Protein AF-A0A7J4FTP7-F1 (afdb_monomer)

Sequence (63 aa):
MFLNVSEYGGGDVIVEKLLRKAYIAVTPGSAFGPMGADFIRISYAASSKRIHDALERIGDTIV

Structure (mmCIF, N/CA/C/O backbone):
data_AF-A0A7J4FTP7-F1
#
_entry.id   AF-A0A7J4FTP7-F1
#
loop_
_atom_site.group_PDB
_atom_site.id
_atom_site.type_symbol
_atom_site.label_atom_id
_atom_site.label_alt_id
_atom_site.label_comp_id
_atom_site.label_asym_id
_atom_site.label_entity_id
_atom_site.label_seq_id
_atom_site.pdbx_PDB_ins_code
_atom_site.Cartn_x
_atom_site.Cartn_y
_atom_site.Cartn_z
_atom_site.occupancy
_atom_site.B_iso_or_equiv
_atom_site.auth_seq_id
_atom_site.auth_comp_id
_atom_site.auth_asym_id
_atom_site.auth_atom_id
_atom_site.pdbx_PDB_model_num
ATOM 1 N N .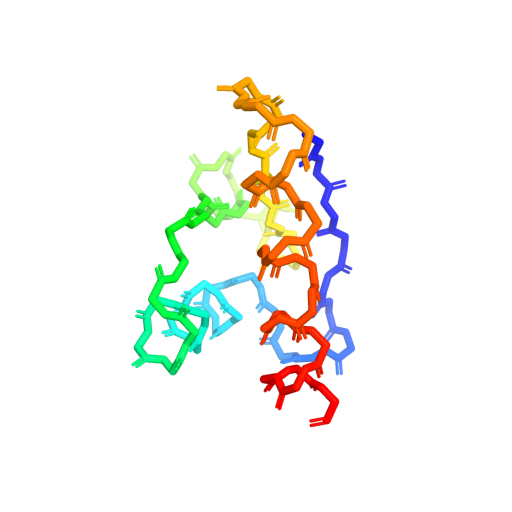 MET A 1 1 ? 8.995 3.676 7.119 1.00 87.81 1 MET A N 1
ATOM 2 C CA . MET A 1 1 ? 10.010 2.651 6.779 1.00 87.81 1 MET A CA 1
ATOM 3 C C . MET A 1 1 ? 9.876 2.289 5.314 1.00 87.81 1 MET A C 1
ATOM 5 O O . MET A 1 1 ? 8.749 2.328 4.831 1.00 87.81 1 MET A O 1
ATOM 9 N N . PHE A 1 2 ? 10.986 1.980 4.639 1.00 95.25 2 PHE A N 1
ATOM 10 C CA . PHE A 1 2 ? 10.978 1.375 3.305 1.00 95.25 2 PHE A CA 1
ATOM 11 C C . PHE A 1 2 ? 11.054 -0.146 3.441 1.00 95.25 2 PHE A C 1
ATOM 13 O O . PHE A 1 2 ? 11.897 -0.645 4.180 1.00 95.25 2 PHE A O 1
ATOM 20 N N . LEU A 1 3 ? 10.159 -0.856 2.765 1.00 95.69 3 LEU A N 1
ATOM 21 C CA . LEU A 1 3 ? 10.057 -2.313 2.780 1.00 95.69 3 LEU A CA 1
ATOM 22 C C . LEU A 1 3 ? 10.257 -2.833 1.364 1.00 95.69 3 LEU A C 1
ATOM 24 O O . LEU A 1 3 ? 9.625 -2.308 0.450 1.00 95.69 3 LEU A O 1
ATOM 28 N N . ASN A 1 4 ? 11.123 -3.832 1.199 1.00 96.81 4 ASN A N 1
ATOM 29 C CA . ASN A 1 4 ? 11.305 -4.518 -0.077 1.00 96.81 4 ASN A CA 1
ATOM 30 C C . ASN A 1 4 ? 10.121 -5.467 -0.307 1.00 96.81 4 ASN A C 1
ATOM 32 O O . ASN A 1 4 ? 9.771 -6.244 0.579 1.00 96.81 4 ASN A O 1
ATOM 36 N N . VAL A 1 5 ? 9.505 -5.375 -1.480 1.00 96.75 5 VAL A N 1
ATOM 37 C CA . VAL A 1 5 ? 8.368 -6.190 -1.911 1.00 96.75 5 VAL A CA 1
ATOM 38 C C . VAL A 1 5 ? 8.593 -6.794 -3.305 1.00 96.75 5 VAL A C 1
ATOM 40 O O . VAL A 1 5 ? 7.628 -7.135 -3.991 1.00 96.75 5 VAL A O 1
ATOM 43 N N . SER A 1 6 ? 9.852 -6.935 -3.736 1.00 96.38 6 SER A N 1
ATOM 44 C CA . SER A 1 6 ? 10.214 -7.503 -5.044 1.00 96.38 6 SER A CA 1
ATOM 45 C C . SER A 1 6 ? 9.617 -8.897 -5.259 1.00 96.38 6 SER A C 1
ATOM 47 O O . SER A 1 6 ? 9.093 -9.179 -6.334 1.00 96.38 6 SER A O 1
ATOM 49 N N . GLU A 1 7 ? 9.589 -9.737 -4.218 1.00 95.50 7 GLU A N 1
ATOM 50 C CA . GLU A 1 7 ? 9.003 -11.088 -4.259 1.00 95.50 7 GLU A CA 1
ATOM 51 C C . GLU A 1 7 ? 7.490 -11.099 -4.539 1.00 95.50 7 GLU A C 1
ATOM 53 O O . GLU A 1 7 ? 6.945 -12.118 -4.957 1.00 95.50 7 GLU A O 1
ATOM 58 N N . TYR A 1 8 ? 6.811 -9.962 -4.363 1.00 93.56 8 TYR A N 1
ATOM 59 C CA . TYR A 1 8 ? 5.364 -9.824 -4.544 1.00 93.56 8 TYR A CA 1
ATOM 60 C C . TYR A 1 8 ? 4.978 -9.024 -5.801 1.00 93.56 8 TYR A C 1
ATOM 62 O O . TYR A 1 8 ? 3.817 -8.641 -5.956 1.00 93.56 8 TYR A O 1
ATOM 70 N N . GLY A 1 9 ? 5.933 -8.775 -6.706 1.00 92.69 9 GLY A N 1
ATOM 71 C CA . GLY A 1 9 ? 5.698 -8.089 -7.983 1.00 92.69 9 GLY A CA 1
ATOM 72 C C . GLY A 1 9 ? 6.058 -6.601 -8.002 1.00 92.69 9 GLY A C 1
ATOM 73 O O . GLY A 1 9 ? 5.712 -5.913 -8.961 1.00 92.69 9 GLY A O 1
ATOM 74 N N . GLY A 1 10 ? 6.755 -6.106 -6.975 1.00 95.50 10 GLY A N 1
ATOM 75 C CA . GLY A 1 10 ? 7.276 -4.739 -6.928 1.00 95.50 10 GLY A CA 1
ATOM 76 C C .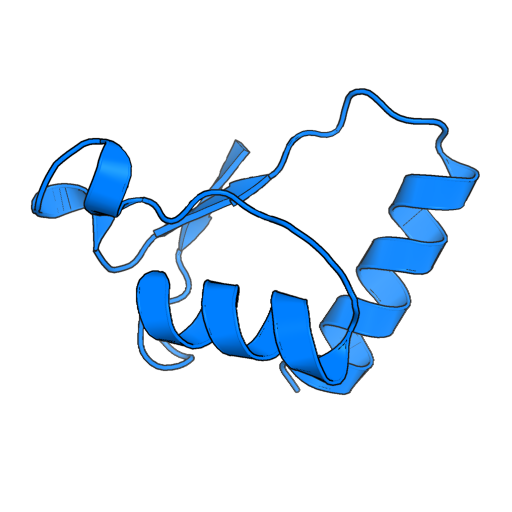 GLY A 1 10 ? 6.336 -3.717 -6.281 1.00 95.50 10 GLY A C 1
ATOM 77 O O . GLY A 1 10 ? 5.173 -3.981 -5.966 1.00 95.50 10 GLY A O 1
ATOM 78 N N . GLY A 1 11 ? 6.878 -2.523 -6.038 1.00 97.44 11 GLY A N 1
ATOM 79 C CA . GLY A 1 11 ? 6.270 -1.479 -5.219 1.00 97.44 11 GLY A CA 1
ATOM 80 C C . GLY A 1 11 ? 4.925 -0.994 -5.748 1.00 97.44 11 GLY A C 1
ATOM 81 O O . GLY A 1 11 ? 3.946 -1.003 -5.005 1.00 97.44 11 GLY A O 1
ATOM 82 N N . ASP A 1 12 ? 4.853 -0.613 -7.025 1.00 96.75 12 ASP A N 1
ATOM 83 C CA . ASP A 1 12 ? 3.633 -0.050 -7.623 1.00 96.75 12 ASP A CA 1
ATOM 84 C C . ASP A 1 12 ? 2.471 -1.059 -7.626 1.00 96.75 12 ASP A C 1
ATOM 86 O O . ASP A 1 12 ? 1.343 -0.718 -7.260 1.00 96.75 12 ASP A O 1
ATOM 90 N N . VAL A 1 13 ? 2.763 -2.327 -7.940 1.00 96.69 13 VAL A N 1
ATOM 91 C CA . VAL A 1 13 ? 1.782 -3.425 -7.923 1.00 96.69 13 VAL A CA 1
ATOM 92 C C . VAL A 1 13 ? 1.233 -3.637 -6.513 1.00 96.69 13 VAL A C 1
ATOM 94 O O . VAL A 1 13 ? 0.019 -3.757 -6.319 1.00 96.69 13 VAL A O 1
ATOM 97 N N . ILE A 1 14 ? 2.109 -3.648 -5.506 1.00 97.06 14 ILE A N 1
ATOM 98 C CA . ILE A 1 14 ? 1.699 -3.859 -4.116 1.00 97.06 14 ILE A CA 1
ATOM 99 C C . ILE A 1 14 ? 0.921 -2.669 -3.570 1.00 97.06 14 ILE A C 1
ATOM 101 O O . ILE A 1 14 ? -0.083 -2.870 -2.884 1.00 97.06 14 ILE A O 1
ATOM 105 N N . VAL A 1 15 ? 1.316 -1.440 -3.908 1.00 97.44 15 VAL A N 1
ATOM 106 C CA . VAL A 1 15 ? 0.564 -0.237 -3.530 1.00 97.44 15 VAL A CA 1
ATOM 107 C C . VAL A 1 15 ? -0.859 -0.295 -4.081 1.00 97.44 15 VAL A C 1
ATOM 109 O O . VAL A 1 15 ? -1.806 -0.076 -3.324 1.00 97.44 15 VAL A O 1
ATOM 112 N N . GLU A 1 16 ? -1.041 -0.635 -5.360 1.00 97.31 16 GLU A N 1
ATOM 113 C CA . GLU A 1 16 ? -2.379 -0.744 -5.947 1.00 97.31 16 GLU A CA 1
ATOM 114 C C . GLU A 1 16 ? -3.202 -1.870 -5.298 1.00 97.31 16 GLU A C 1
ATOM 116 O O . GLU A 1 16 ? -4.375 -1.668 -4.959 1.00 97.31 16 GLU A O 1
ATOM 121 N N . LYS A 1 17 ? -2.590 -3.038 -5.059 1.00 97.25 17 LYS A N 1
ATOM 122 C CA . LYS A 1 17 ? -3.249 -4.180 -4.405 1.00 97.25 17 LYS A CA 1
ATOM 123 C C . LYS A 1 17 ? -3.729 -3.814 -2.997 1.00 97.25 17 LYS A C 1
ATOM 125 O O . LYS A 1 17 ? -4.891 -4.060 -2.671 1.00 97.25 17 LYS A O 1
ATOM 130 N N . LEU A 1 18 ? -2.875 -3.186 -2.187 1.00 97.31 18 LEU A N 1
ATOM 131 C CA . LEU A 1 18 ? -3.210 -2.742 -0.831 1.00 97.31 18 LEU A CA 1
ATOM 132 C C . LEU A 1 18 ? -4.290 -1.658 -0.822 1.00 97.31 18 LEU A C 1
ATOM 134 O O . LEU A 1 18 ? -5.208 -1.712 -0.001 1.00 97.31 18 LEU A O 1
ATOM 138 N N . LEU A 1 19 ? -4.233 -0.711 -1.759 1.00 97.75 19 LEU A N 1
ATOM 139 C CA . LEU A 1 19 ? -5.227 0.352 -1.851 1.00 97.75 19 LEU A CA 1
ATOM 140 C C . LEU A 1 19 ? -6.616 -0.204 -2.183 1.00 97.75 19 LEU A C 1
ATOM 142 O O . LEU A 1 19 ? -7.597 0.191 -1.557 1.00 97.75 19 LEU A O 1
ATOM 146 N N . ARG A 1 20 ? -6.704 -1.126 -3.148 1.00 97.38 20 ARG A N 1
ATOM 147 C CA . ARG A 1 20 ? -7.990 -1.644 -3.640 1.00 97.38 20 ARG A CA 1
ATOM 148 C C . ARG A 1 20 ? -8.582 -2.758 -2.783 1.00 97.38 20 ARG A C 1
ATOM 150 O O . ARG A 1 20 ? -9.799 -2.809 -2.650 1.00 97.38 20 ARG A O 1
ATOM 157 N N . LYS A 1 21 ? -7.752 -3.661 -2.250 1.00 97.06 21 LYS A N 1
ATOM 158 C CA . LYS A 1 21 ? -8.222 -4.848 -1.511 1.00 97.06 21 LYS A CA 1
ATOM 159 C C . LYS A 1 21 ? -8.232 -4.640 0.001 1.00 97.06 21 LYS A C 1
ATOM 161 O O . LYS A 1 21 ? -9.186 -5.037 0.657 1.00 97.06 21 LYS A O 1
ATOM 166 N N . ALA A 1 22 ? -7.199 -3.994 0.544 1.00 97.06 22 ALA A N 1
ATOM 167 C CA . ALA A 1 22 ? -7.052 -3.796 1.988 1.00 97.06 22 ALA A CA 1
ATOM 168 C C . ALA A 1 22 ? -7.559 -2.425 2.471 1.00 97.06 22 ALA A C 1
ATOM 170 O O . ALA A 1 22 ? -7.675 -2.197 3.681 1.00 97.06 22 ALA A O 1
ATOM 171 N N . TYR A 1 23 ? -7.847 -1.507 1.540 1.00 96.69 23 TYR A N 1
ATOM 172 C CA . TYR A 1 23 ? -8.151 -0.100 1.814 1.00 96.69 23 TYR A CA 1
ATOM 173 C C . TYR A 1 23 ? -7.029 0.589 2.607 1.00 96.69 23 TYR A C 1
ATOM 175 O O . TYR A 1 23 ? -7.274 1.355 3.545 1.00 96.69 23 TYR A O 1
ATOM 183 N N . ILE A 1 24 ? -5.778 0.288 2.246 1.00 97.25 24 ILE A N 1
ATOM 184 C CA . ILE A 1 24 ? -4.575 0.829 2.882 1.00 97.25 24 ILE A CA 1
ATOM 185 C C . ILE A 1 24 ? -3.775 1.616 1.848 1.00 97.25 24 ILE A C 1
ATOM 187 O O . ILE A 1 24 ? -3.272 1.063 0.874 1.00 97.25 24 ILE A O 1
ATOM 191 N N . ALA A 1 25 ? -3.626 2.917 2.091 1.00 96.81 25 ALA A N 1
ATOM 192 C CA . ALA A 1 25 ? -2.748 3.773 1.307 1.00 96.81 25 ALA A CA 1
ATOM 193 C C . ALA A 1 25 ? -1.306 3.697 1.832 1.00 96.81 25 ALA A C 1
ATOM 195 O O . ALA A 1 25 ? -1.041 3.957 3.008 1.00 96.81 25 ALA A O 1
ATOM 196 N N . VAL A 1 26 ? -0.376 3.389 0.933 1.00 96.62 26 VAL A N 1
ATOM 197 C CA . VAL A 1 26 ? 1.078 3.436 1.142 1.00 96.62 26 VAL A CA 1
ATOM 198 C C . VAL A 1 26 ? 1.719 4.220 -0.003 1.00 96.62 26 VAL A C 1
ATOM 200 O O . VAL A 1 26 ? 1.079 4.460 -1.025 1.00 96.62 26 VAL A O 1
ATOM 203 N N . THR A 1 27 ? 2.969 4.652 0.153 1.00 97.62 27 THR A N 1
ATOM 204 C CA . THR A 1 27 ? 3.682 5.365 -0.920 1.00 97.62 27 THR A CA 1
ATOM 205 C C . THR A 1 27 ? 4.559 4.379 -1.690 1.00 97.62 27 THR A C 1
ATOM 207 O O . THR A 1 27 ? 5.338 3.673 -1.045 1.00 97.62 27 THR A O 1
ATOM 210 N N . PRO A 1 28 ? 4.491 4.314 -3.030 1.00 97.56 28 PRO A N 1
ATOM 211 C CA . PRO A 1 28 ? 5.410 3.481 -3.791 1.00 97.56 28 PRO A CA 1
ATOM 212 C C . PRO A 1 28 ? 6.833 4.039 -3.689 1.00 97.56 28 PRO A C 1
ATOM 214 O O . PRO A 1 28 ? 7.042 5.253 -3.635 1.00 97.56 28 PRO A O 1
ATOM 217 N N . GLY A 1 29 ? 7.828 3.159 -3.647 1.00 97.81 29 GLY A N 1
ATOM 218 C CA . GLY A 1 29 ? 9.235 3.547 -3.602 1.00 97.81 29 GLY A CA 1
ATOM 219 C C . GLY A 1 29 ? 9.705 4.210 -4.898 1.00 97.81 29 GLY A C 1
ATOM 220 O O . GLY A 1 29 ? 10.588 5.063 -4.846 1.00 97.81 29 GLY A O 1
ATOM 221 N N . SER A 1 30 ? 9.052 3.913 -6.027 1.00 96.88 30 SER A N 1
ATOM 222 C CA . SER A 1 30 ? 9.266 4.559 -7.331 1.00 96.88 30 SER A CA 1
ATOM 223 C C . SER A 1 30 ? 9.100 6.087 -7.277 1.00 96.88 30 SER A C 1
ATOM 225 O O . SER A 1 30 ? 9.807 6.810 -7.979 1.00 96.88 30 SER A O 1
ATOM 227 N N . ALA A 1 31 ? 8.262 6.605 -6.367 1.00 96.75 31 ALA A N 1
ATOM 228 C CA . ALA A 1 31 ? 8.101 8.042 -6.121 1.00 96.75 31 ALA A CA 1
ATOM 229 C C . ALA A 1 31 ? 9.377 8.723 -5.580 1.00 96.75 31 ALA A C 1
ATOM 231 O O . ALA A 1 31 ? 9.472 9.949 -5.589 1.00 96.75 31 ALA A O 1
ATOM 232 N N . PHE A 1 32 ? 10.357 7.941 -5.115 1.00 96.62 32 PHE A N 1
ATOM 233 C CA . PHE A 1 32 ? 11.666 8.406 -4.648 1.00 96.62 32 PHE A CA 1
ATOM 234 C C . PHE A 1 32 ? 12.793 8.125 -5.659 1.00 96.62 32 PHE A C 1
ATOM 236 O O . PHE A 1 32 ? 13.961 8.361 -5.354 1.00 96.62 32 PHE A O 1
ATOM 243 N N . GLY A 1 33 ? 12.457 7.641 -6.860 1.00 96.12 33 GLY A N 1
ATOM 244 C CA . GLY A 1 33 ? 13.391 7.334 -7.942 1.00 96.12 33 GLY A CA 1
ATOM 245 C C . GLY A 1 33 ? 13.334 5.868 -8.395 1.00 96.12 33 GLY A C 1
ATOM 246 O O . GLY A 1 33 ? 12.789 5.013 -7.695 1.00 96.12 33 GLY A O 1
ATOM 247 N N . PRO A 1 34 ? 13.934 5.543 -9.555 1.00 95.69 34 PRO A N 1
ATOM 248 C CA . PRO A 1 34 ? 13.823 4.217 -10.172 1.00 95.69 34 PRO A CA 1
ATOM 249 C C . PRO A 1 34 ? 14.422 3.092 -9.316 1.00 95.69 34 PRO A C 1
ATOM 251 O O . PRO A 1 34 ? 13.913 1.978 -9.328 1.00 95.69 34 PRO A O 1
ATOM 254 N N . MET A 1 35 ? 15.444 3.386 -8.504 1.00 95.44 35 MET A N 1
ATOM 255 C CA . MET A 1 35 ? 16.041 2.416 -7.571 1.00 95.44 35 MET A CA 1
ATOM 256 C C . MET A 1 35 ? 15.074 1.960 -6.465 1.00 95.44 35 MET A C 1
ATOM 258 O O . MET A 1 35 ? 15.337 0.969 -5.791 1.00 95.44 35 MET A O 1
ATOM 262 N N . GLY A 1 36 ? 13.969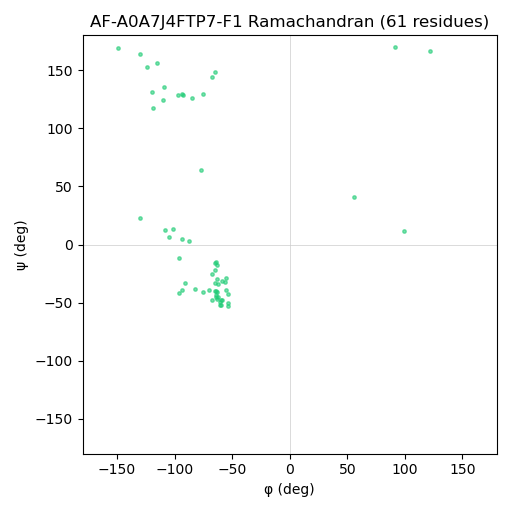 2.681 -6.254 1.00 96.81 36 GLY A N 1
ATOM 263 C CA . GLY A 1 36 ? 12.935 2.341 -5.281 1.00 96.81 36 GLY A CA 1
ATOM 264 C C 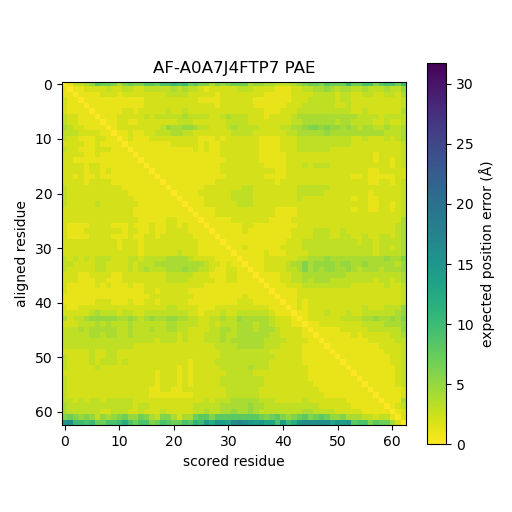. GLY A 1 36 ? 11.782 1.517 -5.854 1.00 96.81 36 GLY A C 1
ATOM 265 O O . GLY A 1 36 ? 10.822 1.285 -5.125 1.00 96.81 36 GLY A O 1
ATOM 266 N N . ALA A 1 37 ? 11.833 1.092 -7.122 1.00 96.94 37 ALA A N 1
ATOM 267 C CA . ALA A 1 37 ? 10.728 0.390 -7.783 1.00 96.94 37 ALA A CA 1
ATOM 268 C C . ALA A 1 37 ? 10.270 -0.875 -7.035 1.00 96.94 37 ALA A C 1
ATOM 270 O O . ALA A 1 37 ? 9.079 -1.164 -7.005 1.00 96.94 37 ALA A O 1
ATOM 271 N N . ASP A 1 38 ? 11.186 -1.571 -6.360 1.00 98.19 38 ASP A N 1
ATOM 272 C CA . ASP A 1 38 ? 10.890 -2.775 -5.573 1.00 98.19 38 ASP A CA 1
ATOM 273 C C . ASP A 1 38 ? 10.481 -2.497 -4.121 1.00 98.19 38 ASP A C 1
ATOM 275 O O . ASP A 1 38 ? 10.270 -3.425 -3.344 1.00 98.19 38 ASP A O 1
ATOM 279 N N . PHE A 1 39 ? 10.371 -1.230 -3.722 1.00 98.31 39 PHE A N 1
ATOM 280 C CA . PHE A 1 39 ? 10.094 -0.850 -2.342 1.00 98.31 39 PHE A CA 1
ATOM 281 C C . PHE A 1 39 ? 8.745 -0.150 -2.193 1.00 98.31 39 PHE A C 1
ATOM 283 O O . PHE A 1 39 ? 8.240 0.496 -3.108 1.00 98.31 39 PHE A O 1
ATOM 290 N N . ILE A 1 40 ? 8.187 -0.210 -0.986 1.00 97.75 40 ILE A N 1
ATOM 291 C CA . ILE A 1 40 ? 7.081 0.647 -0.540 1.00 97.75 40 ILE A CA 1
ATOM 292 C C . ILE A 1 40 ? 7.470 1.381 0.737 1.00 97.75 40 ILE A C 1
ATOM 294 O O . ILE A 1 40 ? 8.263 0.884 1.537 1.00 97.75 40 ILE A O 1
ATOM 298 N N . ARG A 1 41 ? 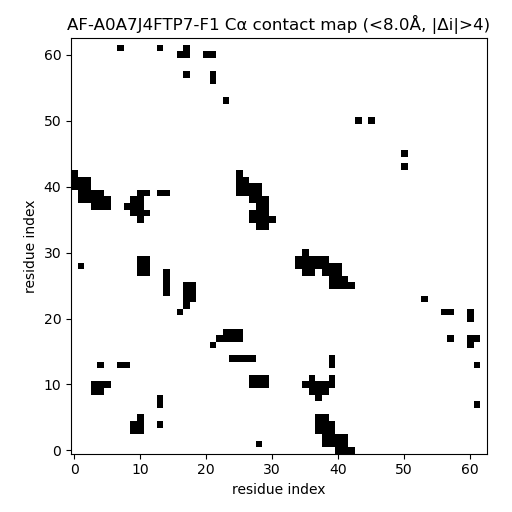6.877 2.551 0.972 1.00 97.81 41 ARG A N 1
ATOM 299 C CA . ARG A 1 41 ? 7.037 3.317 2.207 1.00 97.81 41 ARG A CA 1
ATOM 300 C C . ARG A 1 41 ? 5.748 3.316 3.019 1.00 97.81 41 ARG A C 1
ATOM 302 O O . ARG A 1 41 ? 4.709 3.793 2.565 1.00 97.81 41 ARG A O 1
ATOM 309 N N . ILE A 1 42 ? 5.862 2.879 4.271 1.00 95.75 42 ILE A N 1
ATOM 310 C CA . ILE A 1 42 ? 4.769 2.887 5.253 1.00 95.75 42 ILE A CA 1
ATOM 311 C C . ILE A 1 42 ? 5.037 3.938 6.338 1.00 95.75 42 ILE A C 1
ATOM 313 O O . ILE A 1 42 ? 6.162 4.057 6.844 1.00 95.75 42 ILE A O 1
ATOM 317 N N . SER A 1 43 ? 3.997 4.706 6.679 1.00 94.31 43 SER A N 1
ATOM 318 C CA . SER A 1 43 ? 3.967 5.613 7.832 1.00 94.31 43 SER A CA 1
ATOM 319 C C . SER A 1 43 ? 3.388 4.897 9.052 1.00 94.31 43 SER A C 1
ATOM 321 O O . SER A 1 43 ? 2.288 4.359 8.975 1.00 94.31 43 SER A O 1
ATOM 323 N N . TYR A 1 44 ? 4.095 4.942 10.183 1.00 91.50 44 TYR A N 1
ATOM 324 C CA . TYR A 1 44 ? 3.624 4.408 11.472 1.00 91.50 44 TYR A CA 1
ATOM 325 C C . TYR A 1 44 ? 3.118 5.503 12.418 1.00 91.50 44 TYR A C 1
ATOM 327 O O . TYR A 1 44 ? 2.929 5.259 13.603 1.00 91.50 44 TYR A O 1
ATOM 335 N N . ALA A 1 45 ? 2.904 6.722 11.915 1.00 94.88 45 ALA A N 1
ATOM 336 C CA . ALA A 1 45 ? 2.355 7.833 12.691 1.00 94.88 45 ALA A CA 1
ATOM 337 C C . ALA A 1 45 ? 0.830 7.677 12.866 1.00 94.88 45 ALA A C 1
ATOM 339 O O . ALA A 1 45 ? 0.038 8.446 12.324 1.00 94.88 45 ALA A O 1
ATOM 340 N N . ALA A 1 46 ? 0.423 6.625 13.572 1.00 94.38 46 ALA A N 1
ATOM 341 C CA . ALA A 1 46 ? -0.958 6.256 13.856 1.00 94.38 46 ALA A CA 1
ATOM 342 C C . ALA A 1 46 ? -1.043 5.535 15.214 1.00 94.38 46 ALA A C 1
ATOM 344 O O . ALA A 1 46 ? -0.025 5.172 15.798 1.00 94.38 46 ALA A O 1
ATOM 345 N N . SER A 1 47 ? -2.257 5.318 15.730 1.00 97.56 47 SER A N 1
ATOM 346 C CA . SER A 1 47 ? -2.445 4.548 16.965 1.00 97.56 47 SER A CA 1
ATOM 347 C C . SER A 1 47 ? -2.022 3.088 16.786 1.00 97.56 47 SER A C 1
ATOM 349 O O . SER A 1 47 ? -2.221 2.515 15.712 1.00 97.56 47 SER A O 1
ATOM 351 N N . SER A 1 48 ? -1.518 2.454 17.851 1.00 97.19 48 SER A N 1
ATOM 352 C CA . SER A 1 48 ? -1.106 1.042 17.812 1.00 97.19 48 SER A CA 1
ATOM 353 C C . SER A 1 48 ? -2.225 0.138 17.306 1.00 97.19 48 SER A C 1
ATOM 355 O O . SER A 1 48 ? -1.988 -0.687 16.433 1.00 97.19 48 SER A O 1
ATOM 357 N N . LYS A 1 49 ? -3.468 0.362 17.759 1.00 97.69 49 LYS A N 1
ATOM 358 C CA . LYS A 1 49 ? -4.644 -0.370 17.268 1.00 97.69 49 LYS A CA 1
ATOM 359 C C . LYS A 1 49 ? -4.758 -0.303 15.741 1.00 97.69 49 LYS A C 1
ATOM 361 O O . LYS A 1 49 ? -4.856 -1.329 15.087 1.00 97.69 49 LYS A O 1
ATOM 366 N N . ARG A 1 50 ? -4.672 0.899 15.160 1.00 96.31 50 ARG A N 1
ATOM 367 C CA . ARG A 1 50 ? -4.785 1.082 13.706 1.00 96.31 50 ARG A CA 1
ATOM 368 C C . ARG A 1 50 ? -3.633 0.419 12.949 1.00 96.31 50 ARG A C 1
ATOM 370 O O . ARG A 1 50 ? -3.844 -0.034 11.829 1.00 96.31 50 ARG A O 1
ATOM 377 N N . ILE A 1 51 ? -2.439 0.379 13.541 1.00 96.12 51 ILE A N 1
ATOM 378 C CA . ILE A 1 51 ? -1.278 -0.316 12.972 1.00 96.12 51 ILE A CA 1
ATOM 379 C C . ILE A 1 51 ? -1.512 -1.830 12.980 1.00 96.12 51 ILE A C 1
ATOM 381 O O . ILE A 1 51 ? -1.333 -2.453 11.940 1.00 96.12 51 ILE A O 1
ATOM 385 N N . HIS A 1 52 ? -1.966 -2.412 14.094 1.00 96.69 52 HIS A N 1
ATOM 386 C CA . HIS A 1 52 ? -2.279 -3.844 14.175 1.00 96.69 52 HIS A CA 1
ATOM 387 C C . HIS A 1 52 ? -3.377 -4.246 13.178 1.00 96.69 52 HIS A C 1
ATOM 389 O O . HIS A 1 52 ? -3.139 -5.125 12.353 1.00 96.69 52 HIS A O 1
ATOM 395 N N . ASP A 1 53 ? -4.496 -3.513 13.141 1.00 97.00 53 ASP A N 1
ATOM 396 C CA . ASP A 1 53 ? -5.591 -3.752 12.186 1.00 97.00 53 ASP A CA 1
ATOM 397 C C . ASP A 1 53 ? -5.122 -3.642 10.718 1.00 97.00 53 ASP A C 1
ATOM 399 O O . ASP A 1 53 ? -5.699 -4.238 9.808 1.00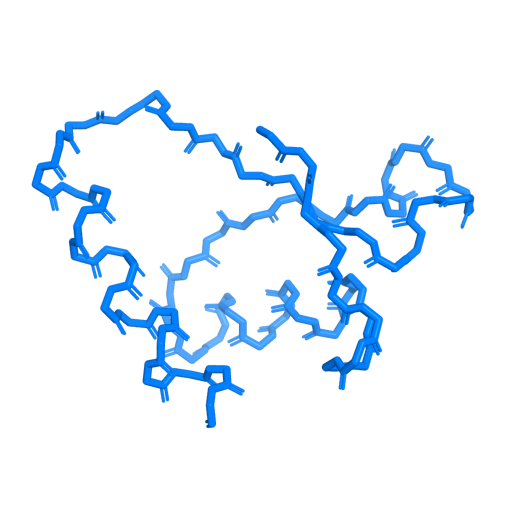 97.00 53 ASP A O 1
ATOM 403 N N . ALA A 1 54 ? -4.125 -2.794 10.436 1.00 96.25 54 ALA A N 1
ATOM 404 C CA . ALA A 1 54 ? -3.553 -2.662 9.098 1.00 96.25 54 ALA A CA 1
ATOM 405 C C . ALA A 1 54 ? -2.632 -3.840 8.753 1.00 96.25 54 ALA A C 1
ATOM 407 O O . ALA A 1 54 ? -2.683 -4.322 7.626 1.00 96.25 54 ALA A O 1
ATOM 408 N N . LEU A 1 55 ? -1.819 -4.311 9.703 1.00 95.00 55 LEU A N 1
ATOM 409 C CA . LEU A 1 55 ? -0.923 -5.452 9.506 1.00 95.00 55 LEU A CA 1
ATOM 410 C C . LEU A 1 55 ? -1.693 -6.751 9.242 1.00 95.00 55 LEU A C 1
ATOM 412 O O . LEU A 1 55 ? -1.298 -7.489 8.345 1.00 95.00 55 LEU A O 1
ATOM 416 N N . GLU A 1 56 ? -2.804 -6.994 9.944 1.00 96.69 56 GLU A N 1
ATOM 417 C CA . GLU A 1 56 ? -3.674 -8.156 9.691 1.00 96.69 56 GLU A CA 1
ATOM 418 C C . GLU A 1 56 ? -4.219 -8.142 8.256 1.00 96.69 56 GLU A C 1
ATOM 420 O O . GLU A 1 56 ? -3.984 -9.072 7.489 1.00 96.69 56 GLU A O 1
ATOM 425 N N . ARG A 1 57 ? -4.827 -7.027 7.830 1.00 97.00 57 ARG A N 1
ATOM 426 C CA . ARG A 1 57 ? -5.350 -6.878 6.459 1.00 97.00 57 ARG A CA 1
ATOM 427 C C . ARG A 1 57 ? -4.269 -6.963 5.384 1.00 97.00 57 ARG A C 1
ATOM 429 O O . ARG A 1 57 ? -4.543 -7.428 4.279 1.00 97.00 57 ARG A O 1
ATOM 436 N N . ILE A 1 58 ? -3.061 -6.475 5.675 1.00 95.38 58 ILE A N 1
ATOM 437 C CA . ILE A 1 58 ? -1.899 -6.626 4.793 1.00 95.38 58 ILE A CA 1
ATOM 438 C C . ILE A 1 58 ? -1.553 -8.110 4.651 1.00 95.38 58 ILE A C 1
ATOM 440 O O . ILE A 1 58 ? -1.395 -8.566 3.521 1.00 95.38 58 ILE A O 1
ATOM 444 N N . GLY A 1 59 ? -1.491 -8.856 5.757 1.00 94.31 59 GLY A N 1
ATOM 445 C CA . GLY A 1 59 ? -1.273 -10.304 5.752 1.00 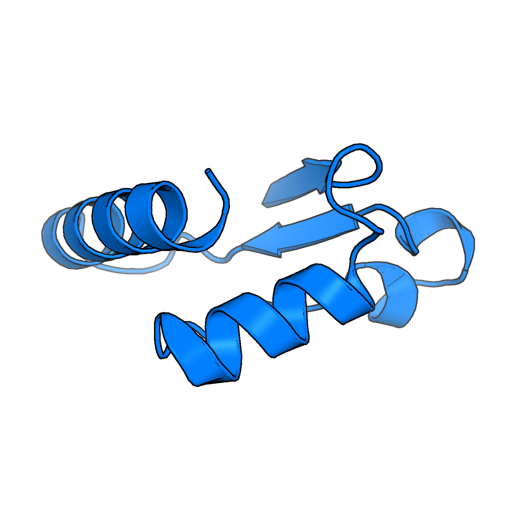94.31 59 GLY A CA 1
ATOM 446 C C . GLY A 1 59 ? -2.285 -11.028 4.867 1.00 94.31 59 GLY A C 1
ATOM 447 O O . GLY A 1 59 ? -1.891 -11.688 3.914 1.00 94.31 59 GLY A O 1
ATOM 448 N N . ASP A 1 60 ? -3.577 -10.785 5.085 1.00 94.94 60 ASP A N 1
ATOM 449 C CA . ASP A 1 60 ? -4.662 -11.414 4.315 1.00 94.94 60 ASP A CA 1
ATOM 450 C C . ASP A 1 60 ? -4.680 -11.024 2.826 1.00 94.94 60 ASP A C 1
ATOM 452 O O . ASP A 1 60 ? -5.285 -11.702 1.996 1.00 94.94 60 ASP A O 1
ATOM 456 N N . THR A 1 61 ? -4.064 -9.892 2.471 1.00 94.12 61 THR A N 1
ATOM 457 C CA . THR A 1 61 ? -4.055 -9.379 1.096 1.00 94.12 61 THR A CA 1
ATOM 458 C C . THR A 1 61 ? -2.830 -9.828 0.312 1.00 94.12 61 THR A C 1
ATOM 460 O O . THR A 1 61 ? -2.932 -10.030 -0.901 1.00 94.12 61 THR A O 1
ATOM 463 N N . ILE A 1 62 ? -1.655 -9.863 0.946 1.00 85.38 62 ILE A N 1
ATOM 464 C CA . ILE A 1 62 ? -0.376 -10.089 0.265 1.00 85.38 62 ILE A CA 1
ATOM 465 C C . ILE A 1 62 ? -0.014 -11.580 0.213 1.00 85.38 62 ILE A C 1
ATOM 467 O O . ILE A 1 62 ? 0.566 -11.979 -0.798 1.00 85.38 62 ILE A O 1
ATOM 471 N N . VAL A 1 63 ? -0.389 -12.362 1.235 1.00 71.44 63 VAL A N 1
ATOM 472 C CA . VAL A 1 63 ? -0.221 -13.828 1.277 1.00 71.44 63 VAL A CA 1
ATOM 473 C C . VAL A 1 63 ? -1.119 -14.523 0.251 1.00 71.44 63 VAL A C 1
ATOM 475 O O . VAL A 1 63 ? -2.203 -13.982 -0.073 1.00 71.44 63 VAL 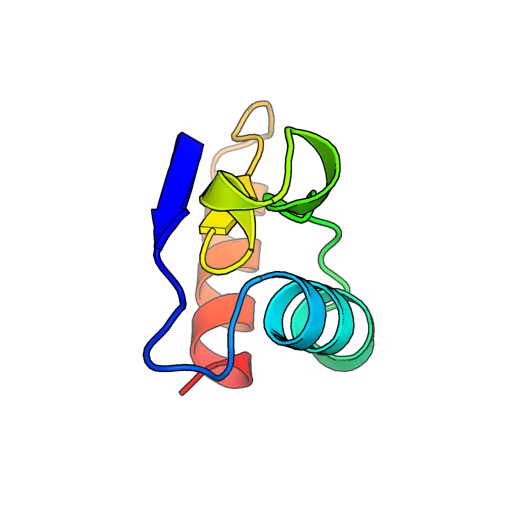A O 1
#

Nearest PDB structures (foldseek):
  1dju-assembly1_A  TM=9.617E-01  e=1.731E-03  Pyrococcus horikoshii OT3
  4my5-assembly2_D  TM=8.784E-01  e=4.430E-03  Streptococcus mutans UA159
  2x5d-assembly1_B  TM=9.236E-01  e=8.105E-03  Pseudomonas aeruginosa PAO1
  6l1n-assembly1_A  TM=9.132E-01  e=5.308E-02  Bacillus subtilis
  9k71-assembly1_B  TM=8.315E-01  e=4.964E-02  Bacillus cereus ATCC 14579

Foldseek 3Di:
DKDFQVVQPWQVVLQVQCCPQVVDHWAQLCVVPPVRRRIIHDDPPDDPVVVVSSVVSSVVRRD

Mean predicted aligned error: 2.33 Å

Secondary structure (DSSP, 8-state):
-EEE-GGGT-HHHHHHHIIIII----EEGGGG-GGGTTEEE----S-HHHHHHHHHHHHHHH-

Solvent-accessible surface area (backbone atoms only — not comparable to full-atom values): 3550 Å² total; per-residue (Å²): 88,79,44,83,35,53,94,71,69,18,1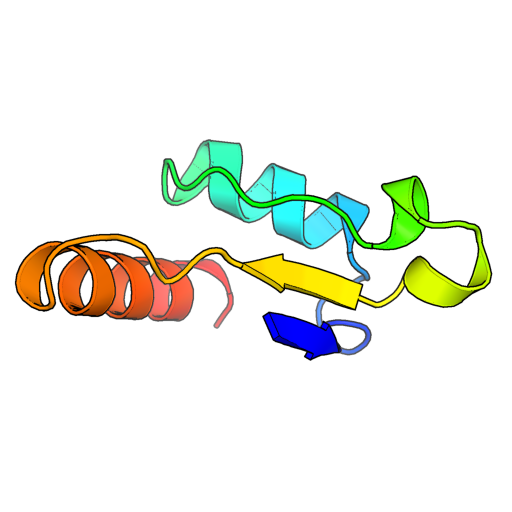0,61,56,43,34,53,49,32,39,74,75,53,71,39,89,55,44,42,20,45,83,79,37,78,93,25,38,35,16,30,36,50,86,78,93,63,55,69,67,60,50,53,62,46,52,53,39,46,49,73,63,74,103

Radius of gyration: 11.23 Å; Cα contacts (8 Å, |Δi|>4): 97; chains: 1; bounding box: 24×22×28 Å

pLDDT: mean 95.65, std 3.76, range [71.44, 98.31]